Protein AF-A0AAI8MPX2-F1 (afdb_monomer_lite)

Structure (mmCIF, N/CA/C/O backbone):
data_AF-A0AAI8MPX2-F1
#
_entry.id   AF-A0AAI8MPX2-F1
#
loop_
_atom_site.group_PDB
_atom_site.id
_atom_site.type_symbol
_atom_site.label_atom_id
_atom_site.label_alt_id
_atom_site.label_comp_id
_atom_site.label_asym_id
_atom_site.label_entity_id
_atom_site.label_seq_id
_atom_site.pdbx_PDB_ins_code
_atom_site.Cartn_x
_atom_site.Cartn_y
_atom_site.Cartn_z
_atom_site.occupancy
_atom_site.B_iso_or_equiv
_atom_site.auth_seq_id
_atom_site.auth_comp_id
_atom_site.auth_asym_id
_atom_site.auth_atom_id
_atom_site.pdbx_PDB_model_num
ATOM 1 N N . MET A 1 1 ? 7.182 -2.420 -3.549 1.00 69.94 1 MET A N 1
ATOM 2 C CA . MET A 1 1 ? 6.689 -3.092 -4.775 1.00 69.94 1 MET A CA 1
ATOM 3 C C . MET A 1 1 ? 6.356 -2.113 -5.893 1.00 69.94 1 MET A C 1
ATOM 5 O O . MET A 1 1 ? 6.869 -2.307 -6.985 1.00 69.94 1 MET A O 1
ATOM 9 N N . LEU A 1 2 ? 5.605 -1.031 -5.641 1.00 79.00 2 LEU A N 1
ATOM 10 C CA . LEU A 1 2 ? 5.268 -0.048 -6.686 1.00 79.00 2 LEU A CA 1
ATOM 11 C C . LEU A 1 2 ? 6.482 0.535 -7.432 1.00 79.00 2 LEU A C 1
ATOM 13 O O . LEU A 1 2 ? 6.449 0.620 -8.653 1.00 79.00 2 LEU A O 1
ATOM 17 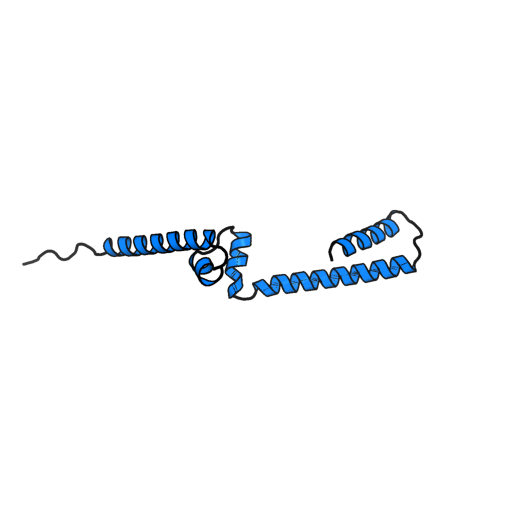N N . LEU A 1 3 ? 7.564 0.888 -6.730 1.00 84.56 3 LEU A N 1
ATOM 18 C CA . LEU A 1 3 ? 8.739 1.508 -7.359 1.00 84.56 3 LEU A CA 1
ATOM 19 C C . LEU A 1 3 ? 9.382 0.619 -8.442 1.00 84.56 3 LEU A C 1
ATOM 21 O O . LEU A 1 3 ? 9.766 1.110 -9.498 1.00 84.56 3 LEU A O 1
ATOM 25 N N . LEU A 1 4 ? 9.429 -0.697 -8.212 1.00 80.62 4 LEU A N 1
ATOM 26 C CA . LEU A 1 4 ? 9.955 -1.669 -9.174 1.00 80.62 4 LEU A CA 1
ATOM 27 C C . LEU A 1 4 ? 9.090 -1.723 -10.442 1.00 80.62 4 LEU A C 1
ATOM 29 O O . LEU A 1 4 ? 9.630 -1.754 -11.547 1.00 80.62 4 LEU A O 1
ATOM 33 N N . LEU A 1 5 ? 7.761 -1.671 -10.303 1.00 83.44 5 LEU A N 1
ATOM 34 C CA . LEU A 1 5 ? 6.838 -1.626 -11.442 1.00 83.44 5 LEU A CA 1
ATOM 35 C C . LEU A 1 5 ? 6.944 -0.334 -12.240 1.00 83.44 5 LEU A C 1
ATOM 37 O O . LEU A 1 5 ? 6.911 -0.381 -13.466 1.00 83.44 5 LEU A O 1
ATOM 41 N N . ILE A 1 6 ? 7.101 0.801 -11.560 1.00 85.56 6 ILE A N 1
ATOM 42 C CA . ILE A 1 6 ? 7.255 2.100 -12.217 1.00 85.56 6 ILE A CA 1
ATOM 43 C C . ILE A 1 6 ? 8.535 2.100 -13.060 1.00 85.56 6 ILE A C 1
ATOM 45 O O . ILE A 1 6 ? 8.485 2.421 -14.242 1.00 85.56 6 ILE A O 1
ATOM 49 N N . ILE A 1 7 ? 9.662 1.653 -12.498 1.00 85.00 7 ILE A N 1
ATOM 50 C CA . ILE A 1 7 ? 10.950 1.627 -13.208 1.00 85.00 7 ILE A CA 1
ATOM 51 C C . ILE A 1 7 ? 10.920 0.640 -14.385 1.00 85.00 7 ILE A C 1
ATOM 53 O O . ILE A 1 7 ? 11.265 1.004 -15.507 1.00 85.00 7 ILE A O 1
ATOM 57 N N . THR A 1 8 ? 10.471 -0.599 -14.167 1.00 83.94 8 THR A N 1
ATOM 58 C CA . THR A 1 8 ? 10.388 -1.611 -15.241 1.00 83.94 8 THR A CA 1
ATOM 59 C C . THR A 1 8 ? 9.366 -1.239 -16.320 1.00 83.94 8 THR A C 1
ATOM 61 O O . THR A 1 8 ? 9.609 -1.467 -17.506 1.00 83.94 8 THR A O 1
ATOM 64 N N . GLY A 1 9 ? 8.258 -0.600 -15.934 1.00 81.38 9 GLY A N 1
ATOM 65 C CA . GLY A 1 9 ? 7.244 -0.077 -16.847 1.00 81.38 9 GLY A CA 1
ATOM 66 C C . GLY A 1 9 ? 7.785 1.051 -17.722 1.00 81.38 9 GLY A C 1
ATOM 67 O O . GLY A 1 9 ? 7.613 1.004 -18.938 1.00 81.38 9 GLY A O 1
ATOM 68 N N . LEU A 1 10 ? 8.520 2.000 -17.133 1.00 83.44 10 LEU A N 1
ATOM 69 C CA . LEU A 1 10 ? 9.193 3.077 -17.868 1.00 83.44 10 LEU A CA 1
ATOM 70 C C . LEU A 1 10 ? 10.245 2.534 -18.843 1.00 83.44 10 LEU A C 1
ATOM 72 O O . LEU A 1 10 ? 10.295 2.961 -19.991 1.00 83.44 10 LEU A O 1
ATOM 76 N N . ILE A 1 11 ? 11.047 1.543 -18.443 1.00 80.38 11 ILE A N 1
ATOM 77 C CA . ILE A 1 11 ? 12.014 0.894 -19.349 1.00 80.38 11 ILE A CA 1
ATOM 78 C C . ILE A 1 11 ? 11.295 0.261 -20.554 1.00 80.38 11 ILE A C 1
ATOM 80 O O . ILE A 1 11 ? 11.777 0.337 -21.687 1.00 8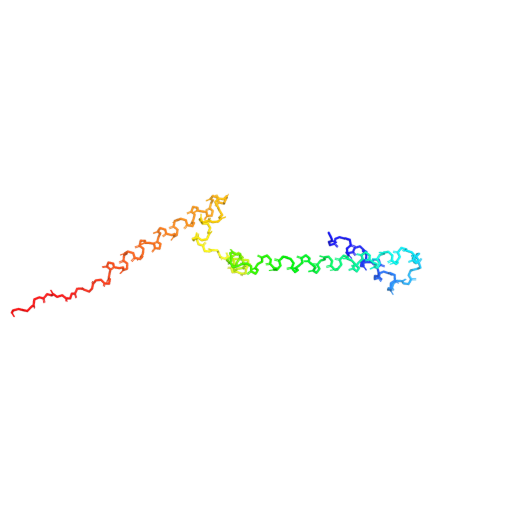0.38 11 ILE A O 1
ATOM 84 N N . LYS A 1 12 ? 10.121 -0.343 -20.331 1.00 77.00 12 LYS A N 1
ATOM 85 C CA . LYS A 1 12 ? 9.330 -1.000 -21.378 1.00 77.00 12 LYS A CA 1
ATOM 86 C C . LYS A 1 12 ? 8.708 0.007 -22.351 1.00 77.00 12 LYS A C 1
ATOM 88 O O . LYS A 1 12 ? 8.751 -0.235 -23.558 1.00 77.00 12 LYS A O 1
ATOM 93 N N . THR A 1 13 ? 8.179 1.128 -21.854 1.00 80.31 13 THR A N 1
ATOM 94 C CA . THR A 1 13 ? 7.613 2.195 -22.697 1.00 80.31 13 THR A CA 1
ATOM 95 C C . THR A 1 13 ? 8.697 2.947 -23.461 1.00 80.31 13 THR A C 1
ATOM 97 O O . THR A 1 13 ? 8.530 3.181 -24.652 1.00 80.31 13 THR A O 1
ATOM 100 N N . LEU A 1 14 ? 9.842 3.240 -22.836 1.00 78.88 14 LEU A N 1
ATOM 101 C CA . LEU A 1 14 ? 10.972 3.900 -23.495 1.00 78.88 14 LEU A CA 1
ATOM 102 C C . LEU A 1 14 ? 11.547 3.051 -24.636 1.00 78.88 14 LEU A C 1
ATOM 104 O O . LEU A 1 14 ? 11.774 3.582 -25.718 1.00 78.88 14 LEU A O 1
ATOM 108 N N . LYS A 1 15 ? 11.713 1.730 -24.462 1.00 70.25 15 LYS A N 1
ATOM 109 C CA . LYS A 1 15 ? 12.156 0.858 -25.569 1.00 70.25 15 LYS A CA 1
ATOM 110 C C . LYS A 1 15 ? 11.129 0.821 -26.708 1.00 70.25 15 LYS A C 1
ATOM 112 O O . LYS A 1 15 ? 11.506 0.884 -27.873 1.00 70.25 15 LYS A O 1
ATOM 117 N N . ASN A 1 16 ? 9.841 0.712 -26.372 1.00 72.44 16 ASN A N 1
ATOM 118 C CA . ASN A 1 16 ? 8.765 0.580 -27.357 1.00 72.44 16 ASN A CA 1
ATOM 119 C C . ASN A 1 16 ? 8.506 1.879 -28.143 1.00 72.44 16 ASN A C 1
ATOM 121 O O . ASN A 1 16 ? 8.200 1.805 -29.328 1.00 72.44 16 ASN A O 1
ATOM 125 N N . LEU A 1 17 ? 8.666 3.043 -27.505 1.00 70.50 17 LEU A N 1
ATOM 126 C CA . LEU A 1 17 ? 8.343 4.347 -28.088 1.00 70.50 17 LEU A CA 1
ATOM 127 C C . LEU A 1 17 ? 9.568 5.083 -28.661 1.00 70.50 17 LEU A C 1
ATOM 129 O O . LEU A 1 17 ? 9.438 5.774 -29.664 1.00 70.50 17 LEU A O 1
ATOM 133 N N . ALA A 1 18 ? 10.753 4.936 -28.053 1.00 66.69 18 ALA A N 1
ATOM 134 C CA . ALA A 1 18 ? 11.971 5.642 -28.470 1.00 66.69 18 ALA A CA 1
ATOM 135 C C . ALA A 1 18 ? 12.878 4.825 -29.411 1.00 66.69 18 ALA A C 1
ATOM 137 O O . ALA A 1 18 ? 13.917 5.324 -29.834 1.00 66.69 18 ALA A O 1
ATOM 138 N N . GLY A 1 19 ? 12.532 3.567 -29.720 1.00 65.12 19 GLY A N 1
ATOM 139 C CA . GLY A 1 19 ? 13.305 2.720 -30.642 1.00 65.12 19 GLY A CA 1
ATOM 140 C C . GLY A 1 19 ? 14.735 2.405 -30.174 1.00 65.12 19 GLY A C 1
ATOM 141 O O . GLY A 1 19 ? 15.580 2.007 -30.974 1.00 65.12 19 GLY A O 1
ATOM 142 N N . TRP A 1 20 ? 15.029 2.595 -28.883 1.00 67.62 20 TRP A N 1
ATOM 143 C CA . TRP A 1 20 ? 16.369 2.412 -28.326 1.00 67.62 20 TRP A CA 1
ATOM 144 C C . TRP A 1 20 ? 16.736 0.920 -28.287 1.00 67.62 20 TRP A C 1
ATOM 146 O O . TRP A 1 20 ? 16.026 0.110 -27.687 1.00 67.62 20 TRP A O 1
ATOM 156 N N . ASN A 1 21 ? 17.871 0.545 -28.886 1.00 68.44 21 ASN A N 1
ATOM 157 C CA . ASN A 1 21 ? 18.422 -0.813 -28.819 1.00 68.44 21 ASN A CA 1
ATOM 158 C C . ASN A 1 21 ? 19.025 -1.097 -27.430 1.00 68.44 21 ASN A C 1
ATOM 160 O O . ASN A 1 21 ? 20.235 -1.038 -27.225 1.00 68.44 21 ASN A O 1
ATOM 164 N N . ILE A 1 22 ? 18.165 -1.362 -26.446 1.00 69.12 22 ILE A N 1
ATOM 165 C CA . ILE A 1 22 ? 18.574 -1.916 -25.149 1.00 69.12 22 ILE A CA 1
ATOM 166 C C . ILE A 1 22 ? 18.815 -3.420 -25.310 1.00 69.12 22 ILE A C 1
ATOM 168 O O . ILE A 1 22 ? 18.006 -4.096 -25.947 1.00 69.12 22 ILE A O 1
ATOM 172 N N . SER A 1 23 ? 19.889 -3.928 -24.689 1.00 76.75 23 SER A N 1
ATOM 173 C CA . SER A 1 23 ? 20.231 -5.357 -24.626 1.00 76.75 23 SER A CA 1
ATOM 174 C C . SER A 1 23 ? 19.004 -6.224 -24.316 1.00 76.75 23 SER A C 1
ATOM 176 O O . SER A 1 23 ? 18.301 -5.996 -23.323 1.00 76.75 23 SER A O 1
ATOM 178 N N . ASP A 1 24 ? 18.760 -7.232 -25.156 1.00 77.81 24 ASP A N 1
ATOM 179 C CA . ASP A 1 24 ? 17.575 -8.091 -25.070 1.00 77.81 24 ASP A CA 1
ATOM 180 C C . ASP A 1 24 ? 17.446 -8.793 -23.715 1.00 77.81 24 ASP A C 1
ATOM 182 O O . ASP A 1 24 ? 16.338 -8.931 -23.191 1.00 77.81 24 ASP A O 1
ATOM 186 N N . SER A 1 25 ? 18.572 -9.130 -23.083 1.00 80.88 25 SER A N 1
ATOM 187 C CA . SER A 1 25 ? 18.604 -9.742 -21.753 1.00 80.8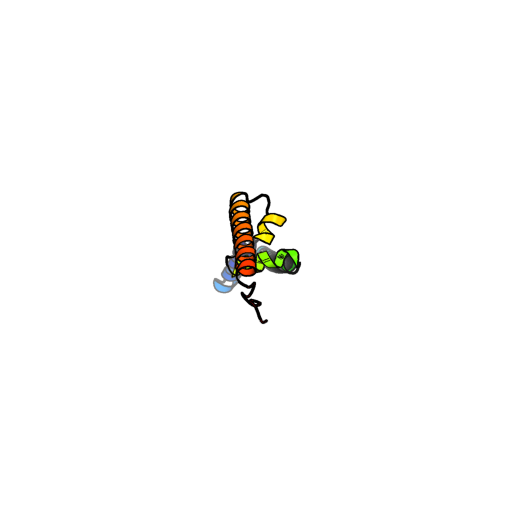8 25 SER A CA 1
ATOM 188 C C . SER A 1 25 ? 18.023 -8.829 -20.668 1.00 80.88 25 SER A C 1
ATOM 190 O O . SER A 1 25 ? 17.236 -9.284 -19.837 1.00 80.88 25 SER A O 1
ATOM 192 N N . MET A 1 26 ? 18.353 -7.531 -20.677 1.00 76.69 26 MET A N 1
ATOM 193 C CA . MET A 1 26 ? 17.807 -6.579 -19.695 1.00 76.69 26 MET A CA 1
ATOM 194 C C . MET A 1 26 ? 16.311 -6.346 -19.911 1.00 76.69 26 MET A C 1
ATOM 196 O O . MET A 1 26 ? 15.555 -6.225 -18.946 1.00 76.69 26 MET A O 1
ATOM 200 N N . TYR A 1 27 ? 15.869 -6.315 -21.168 1.00 80.25 27 TYR A N 1
ATOM 201 C CA . TYR A 1 27 ? 14.454 -6.165 -21.495 1.00 80.25 27 TYR A CA 1
ATOM 202 C C . TYR A 1 27 ? 13.630 -7.372 -21.034 1.00 80.25 27 TYR A C 1
ATOM 204 O O . TYR A 1 27 ? 12.563 -7.197 -20.444 1.00 80.25 27 TYR A O 1
ATOM 212 N N . LEU A 1 28 ? 14.137 -8.587 -21.256 1.00 83.69 28 LEU A N 1
ATOM 213 C CA . LEU A 1 28 ? 13.456 -9.823 -20.883 1.00 83.69 28 LEU A CA 1
ATOM 214 C C . LEU A 1 28 ? 13.296 -9.935 -19.359 1.00 83.69 28 LEU A C 1
ATOM 216 O O . LEU A 1 28 ? 12.194 -10.201 -18.878 1.00 83.69 28 LEU A O 1
ATOM 220 N N . TRP A 1 29 ? 14.347 -9.621 -18.595 1.00 83.75 29 TRP A N 1
ATOM 221 C CA . TRP A 1 29 ? 14.273 -9.550 -17.132 1.00 83.75 29 TRP A CA 1
ATOM 222 C C . TRP A 1 29 ? 13.348 -8.438 -16.635 1.00 83.75 29 TRP A C 1
ATOM 224 O O . TRP A 1 29 ? 12.547 -8.679 -15.733 1.00 83.75 29 TRP A O 1
ATOM 234 N N . SER A 1 30 ? 13.401 -7.249 -17.241 1.00 83.00 30 SER A N 1
ATOM 235 C CA . SER A 1 30 ? 12.491 -6.145 -16.910 1.00 83.00 30 SER A CA 1
ATOM 236 C C . SER A 1 30 ? 11.028 -6.544 -17.129 1.00 83.00 30 SER A C 1
ATOM 238 O O . SER A 1 30 ? 10.190 -6.321 -16.257 1.00 83.00 30 SER A O 1
ATOM 240 N N . ALA A 1 31 ? 10.721 -7.213 -18.244 1.00 84.56 31 ALA A N 1
ATOM 241 C CA . ALA A 1 31 ? 9.377 -7.695 -18.540 1.00 84.56 31 ALA A CA 1
ATOM 242 C C . ALA A 1 31 ? 8.899 -8.748 -17.528 1.00 84.56 31 ALA A C 1
ATOM 244 O O . ALA A 1 31 ? 7.757 -8.666 -17.076 1.00 84.56 31 ALA A O 1
ATOM 245 N N . GLN A 1 32 ? 9.757 -9.695 -17.132 1.00 88.81 32 GLN A N 1
ATOM 246 C CA . GLN A 1 32 ? 9.371 -10.698 -16.136 1.00 88.81 32 GLN A CA 1
ATOM 247 C C . GLN A 1 32 ? 9.214 -10.118 -14.737 1.00 88.81 32 GLN A C 1
ATOM 249 O O . GLN A 1 32 ? 8.233 -10.425 -14.063 1.00 88.81 32 GLN A O 1
ATOM 254 N N . LEU A 1 33 ? 10.111 -9.227 -14.318 1.00 88.75 33 LEU A N 1
ATOM 255 C CA . LEU A 1 33 ? 9.985 -8.526 -13.043 1.00 88.75 33 LEU A CA 1
ATOM 256 C C . LEU A 1 33 ? 8.739 -7.634 -13.006 1.00 88.75 33 LEU A C 1
ATOM 258 O O . LEU A 1 33 ? 8.078 -7.563 -11.971 1.00 88.75 33 LEU A O 1
ATOM 262 N N . HIS A 1 34 ? 8.378 -7.006 -14.126 1.00 86.25 34 HIS A N 1
ATOM 263 C CA . HIS A 1 34 ? 7.156 -6.216 -14.223 1.00 86.25 34 HIS A CA 1
ATOM 264 C C . HIS A 1 34 ? 5.898 -7.086 -14.119 1.00 86.25 34 HIS A C 1
ATOM 266 O O . HIS A 1 34 ? 4.998 -6.793 -13.336 1.00 86.25 34 HIS A O 1
ATOM 272 N N . ASN A 1 35 ? 5.841 -8.194 -14.861 1.00 89.25 35 ASN A N 1
ATOM 273 C CA . ASN A 1 35 ? 4.704 -9.115 -14.813 1.00 89.25 35 ASN A CA 1
ATOM 274 C C . ASN A 1 35 ? 4.552 -9.746 -13.420 1.00 89.25 35 ASN A C 1
ATOM 276 O O . ASN A 1 35 ? 3.447 -9.801 -12.878 1.00 89.25 35 ASN A O 1
ATOM 280 N N . LEU A 1 36 ? 5.669 -10.154 -12.809 1.00 92.31 36 LEU A N 1
ATOM 281 C CA . LEU A 1 36 ? 5.695 -10.675 -11.446 1.00 92.31 36 LEU A CA 1
ATOM 282 C C . LEU A 1 36 ? 5.251 -9.611 -10.437 1.00 92.31 36 LEU A C 1
ATOM 284 O O . LEU A 1 36 ? 4.428 -9.890 -9.569 1.00 92.31 36 LEU A O 1
ATOM 288 N N . GLY A 1 37 ? 5.747 -8.380 -10.569 1.00 88.81 37 GLY A N 1
ATOM 289 C CA . GLY A 1 37 ? 5.337 -7.264 -9.723 1.00 88.81 37 GLY A CA 1
ATOM 290 C C . GLY A 1 37 ? 3.836 -6.989 -9.819 1.00 88.81 37 GLY A C 1
ATOM 291 O O . GLY A 1 37 ? 3.193 -6.764 -8.795 1.00 88.81 37 GLY A O 1
ATOM 292 N N . MET A 1 38 ? 3.260 -7.065 -11.023 1.00 89.00 38 MET A N 1
ATOM 293 C CA . MET A 1 38 ? 1.829 -6.857 -11.235 1.00 89.00 38 MET A CA 1
ATOM 294 C C . MET A 1 38 ? 1.025 -7.968 -10.561 1.00 89.00 38 MET A C 1
ATOM 296 O O . MET A 1 38 ? 0.067 -7.689 -9.843 1.00 89.00 38 MET A O 1
ATOM 300 N N . PHE A 1 39 ? 1.461 -9.219 -10.709 1.00 93.38 39 PHE A N 1
ATOM 301 C CA . PHE A 1 39 ? 0.838 -10.361 -10.047 1.00 93.38 39 PHE A CA 1
ATOM 302 C C . PHE A 1 39 ? 0.866 -10.232 -8.516 1.00 93.38 39 PHE A C 1
ATOM 304 O O . PHE A 1 39 ? -0.160 -10.409 -7.860 1.00 93.38 39 PHE A O 1
ATOM 311 N N . LEU A 1 40 ? 2.005 -9.837 -7.941 1.00 92.25 40 LEU A N 1
ATOM 312 C CA . LEU A 1 40 ? 2.135 -9.609 -6.499 1.00 92.25 40 LEU A CA 1
ATOM 313 C C . LEU A 1 40 ? 1.257 -8.453 -6.004 1.00 92.25 40 LEU A C 1
ATOM 315 O O . LEU A 1 40 ? 0.703 -8.546 -4.911 1.00 92.25 40 LEU A O 1
ATOM 319 N N . ILE A 1 41 ? 1.093 -7.382 -6.790 1.00 91.44 41 ILE A N 1
ATOM 320 C CA . ILE A 1 41 ? 0.153 -6.306 -6.449 1.00 91.44 41 ILE A CA 1
ATOM 321 C C . ILE A 1 41 ? -1.285 -6.812 -6.468 1.00 91.44 41 ILE A C 1
ATOM 323 O O . ILE A 1 41 ? -2.023 -6.518 -5.533 1.00 91.44 41 ILE A O 1
ATOM 327 N N . ILE A 1 42 ? -1.682 -7.588 -7.478 1.00 93.19 42 ILE A N 1
ATOM 328 C CA . ILE A 1 42 ? -3.029 -8.171 -7.536 1.00 93.19 42 ILE A CA 1
ATOM 329 C C . ILE A 1 42 ? -3.275 -9.035 -6.297 1.00 93.19 42 ILE A C 1
ATOM 331 O O . ILE A 1 42 ? -4.280 -8.844 -5.618 1.00 93.19 42 ILE A O 1
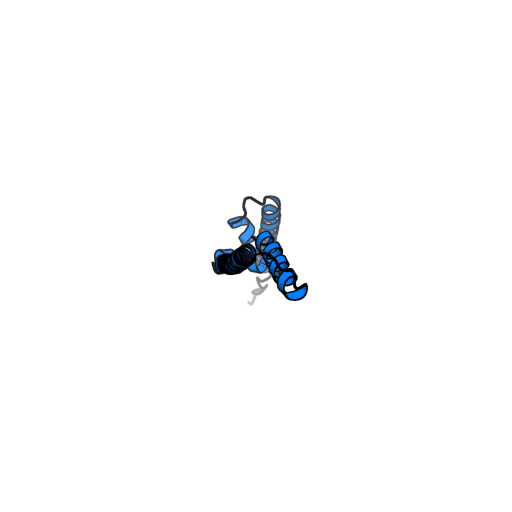ATOM 335 N N . LEU A 1 43 ? -2.337 -9.919 -5.947 1.00 93.75 43 LEU A N 1
ATOM 336 C CA . LEU A 1 43 ? -2.433 -10.728 -4.731 1.00 93.75 43 LEU A CA 1
ATOM 337 C C . LEU A 1 43 ? -2.489 -9.872 -3.461 1.00 93.75 43 LEU A C 1
ATOM 339 O O . LEU A 1 43 ? -3.281 -10.163 -2.569 1.00 93.75 43 LEU A O 1
ATOM 343 N N . GLY A 1 44 ? -1.692 -8.806 -3.383 1.00 91.00 44 GLY A N 1
ATOM 344 C CA . GLY A 1 44 ? -1.706 -7.870 -2.261 1.00 91.00 44 GLY A CA 1
ATOM 345 C C . GLY A 1 44 ? -3.041 -7.139 -2.119 1.00 91.00 44 GLY A C 1
ATOM 346 O O . GLY A 1 44 ? -3.559 -7.034 -1.011 1.00 91.00 44 GLY A O 1
ATOM 347 N N . ILE A 1 45 ? -3.634 -6.692 -3.230 1.00 91.00 45 ILE A N 1
ATOM 348 C CA . ILE A 1 45 ? -4.959 -6.060 -3.254 1.00 91.00 45 ILE A CA 1
ATOM 349 C C . ILE A 1 45 ? -6.031 -7.076 -2.861 1.00 91.00 45 ILE A C 1
ATOM 351 O O . ILE A 1 45 ? -6.868 -6.765 -2.021 1.00 91.00 45 ILE A O 1
ATOM 355 N N . ILE A 1 46 ? -5.992 -8.297 -3.402 1.00 93.19 46 ILE A N 1
ATOM 356 C CA . ILE A 1 46 ? -6.925 -9.362 -3.014 1.00 93.19 46 ILE A CA 1
ATOM 357 C C . ILE A 1 46 ? -6.799 -9.643 -1.516 1.00 93.19 46 ILE A C 1
ATOM 359 O O . ILE A 1 46 ? -7.808 -9.636 -0.823 1.00 93.19 46 ILE A O 1
ATOM 363 N N . GLY A 1 47 ? -5.587 -9.826 -0.990 1.00 89.88 47 GLY A N 1
ATOM 364 C CA . GLY A 1 47 ? -5.354 -10.041 0.439 1.00 89.88 47 GLY A CA 1
ATOM 365 C C . GLY A 1 47 ? -5.859 -8.879 1.298 1.00 89.88 47 GLY A C 1
ATOM 366 O O . GLY A 1 47 ? -6.531 -9.099 2.305 1.00 89.88 47 GLY A O 1
ATOM 367 N N . HIS A 1 48 ? -5.608 -7.643 0.865 1.00 86.19 48 HIS A N 1
ATOM 368 C CA . HIS A 1 48 ? -6.110 -6.438 1.517 1.00 86.19 48 HIS A CA 1
ATOM 369 C C . HIS A 1 48 ? -7.645 -6.396 1.544 1.00 86.19 48 HIS A C 1
ATOM 371 O O . HIS A 1 48 ? -8.231 -6.185 2.601 1.00 86.19 48 HIS A O 1
ATOM 377 N N . LEU A 1 49 ? -8.309 -6.664 0.416 1.00 86.50 49 LEU A N 1
ATOM 378 C CA . LEU A 1 49 ? -9.771 -6.716 0.326 1.00 86.50 49 LEU A CA 1
ATOM 379 C C . LEU A 1 49 ? -10.356 -7.880 1.143 1.00 86.50 49 LEU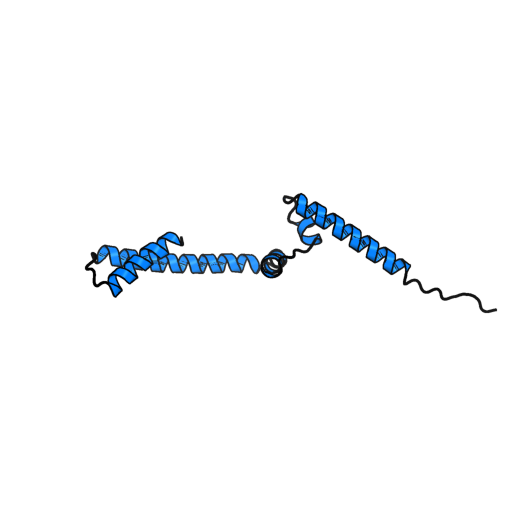 A C 1
ATOM 381 O O . LEU A 1 49 ? -11.352 -7.701 1.843 1.00 86.50 49 LEU A O 1
ATOM 385 N N . MET A 1 50 ? -9.714 -9.051 1.119 1.00 84.56 50 MET A N 1
ATOM 386 C CA . MET A 1 50 ? -10.107 -10.230 1.899 1.00 84.56 50 MET A CA 1
ATOM 387 C C . MET A 1 50 ? -10.033 -9.970 3.408 1.00 84.56 50 MET A C 1
ATOM 389 O O . MET A 1 50 ? -10.894 -10.447 4.147 1.00 84.56 50 MET A O 1
ATOM 393 N N . ALA A 1 51 ? -9.087 -9.152 3.879 1.00 79.56 51 ALA A N 1
ATOM 394 C CA . ALA A 1 51 ? -9.041 -8.732 5.280 1.00 79.56 51 ALA A CA 1
ATOM 395 C C . ALA A 1 51 ? -10.309 -7.962 5.712 1.00 79.56 51 ALA A C 1
ATOM 397 O O . ALA A 1 51 ? -10.716 -8.040 6.872 1.00 79.56 51 ALA A O 1
ATOM 398 N N . PHE A 1 52 ? -10.990 -7.277 4.785 1.00 71.56 52 PHE A N 1
ATOM 399 C CA . PHE A 1 52 ? -12.257 -6.585 5.050 1.00 71.56 52 PHE A CA 1
ATOM 400 C C . PHE A 1 52 ? -13.509 -7.458 4.903 1.00 71.56 52 PHE A C 1
ATOM 402 O O . PHE A 1 52 ? -14.579 -7.060 5.368 1.00 71.56 52 PHE A O 1
ATOM 409 N N . VAL A 1 53 ? -13.403 -8.653 4.309 1.00 72.81 53 VAL A N 1
ATOM 410 C CA . VAL A 1 53 ? -14.524 -9.610 4.226 1.00 72.81 53 VAL A CA 1
ATOM 411 C C . VAL A 1 53 ? -14.926 -10.103 5.622 1.00 72.81 53 VAL A C 1
ATOM 413 O O . VAL A 1 53 ? -16.106 -10.369 5.874 1.00 72.81 53 VAL A O 1
ATOM 416 N N . PHE A 1 54 ? -13.981 -10.153 6.565 1.00 72.38 54 PHE A N 1
ATOM 417 C CA . PHE A 1 54 ? -14.262 -10.503 7.954 1.00 72.38 54 PHE A CA 1
ATOM 418 C C . PHE A 1 54 ? -15.275 -9.536 8.582 1.00 72.38 54 PHE A C 1
ATOM 420 O O . PHE A 1 54 ? -15.067 -8.325 8.639 1.00 72.38 54 PHE A O 1
ATOM 427 N N . LYS A 1 55 ? -16.376 -10.092 9.115 1.00 60.53 55 LYS A N 1
ATOM 428 C CA . LYS A 1 55 ? -17.495 -9.347 9.729 1.00 60.53 55 LYS A CA 1
ATOM 429 C C . LYS A 1 55 ? -17.032 -8.343 10.796 1.00 60.53 55 LYS A C 1
ATOM 431 O O . LYS A 1 55 ? -17.620 -7.274 10.908 1.00 60.53 55 LYS A O 1
ATOM 436 N N . ALA A 1 56 ? -15.948 -8.655 11.510 1.00 63.22 56 ALA A N 1
ATOM 437 C CA . ALA A 1 56 ? -15.338 -7.789 12.520 1.00 63.22 56 ALA A CA 1
ATOM 438 C C . ALA A 1 56 ? -14.656 -6.523 11.956 1.00 63.22 56 ALA A C 1
ATOM 440 O O . ALA A 1 56 ? -14.495 -5.558 12.695 1.00 63.22 56 ALA A O 1
ATOM 441 N N . ASN A 1 57 ? -14.274 -6.504 10.673 1.00 63.38 57 ASN A N 1
ATOM 442 C CA . ASN A 1 57 ? -13.559 -5.398 10.017 1.00 63.38 57 ASN A CA 1
ATOM 443 C C . ASN A 1 57 ? -14.479 -4.510 9.148 1.00 63.38 57 ASN A C 1
ATOM 445 O O . ASN A 1 57 ? -14.058 -3.471 8.643 1.00 63.38 57 ASN A O 1
ATOM 449 N N . ARG A 1 58 ? -15.756 -4.888 8.982 1.00 65.31 58 ARG A N 1
ATOM 450 C CA . ARG A 1 58 ? -16.780 -4.100 8.269 1.00 65.31 58 ARG A CA 1
ATOM 451 C C . ARG A 1 58 ? -16.993 -2.675 8.807 1.00 65.31 58 ARG A C 1
ATOM 453 O O . ARG A 1 58 ? -17.141 -1.778 7.976 1.00 65.31 58 ARG A O 1
ATOM 460 N N . PRO A 1 59 ? -17.013 -2.412 10.130 1.00 66.62 59 PRO A N 1
ATOM 461 C CA . PRO A 1 59 ? -17.134 -1.040 10.630 1.00 66.62 59 PRO A CA 1
ATOM 462 C C . PRO A 1 59 ? -15.926 -0.159 10.274 1.00 66.62 59 PRO A C 1
ATOM 464 O O . PRO A 1 59 ? -16.121 1.026 10.025 1.00 66.62 59 PRO A O 1
ATOM 467 N N . LEU A 1 60 ? -14.717 -0.718 10.126 1.00 67.62 60 LEU A N 1
ATOM 468 C CA . LEU A 1 60 ? -13.551 0.017 9.611 1.00 67.62 60 LEU A CA 1
ATOM 469 C C . LEU A 1 60 ? -13.697 0.359 8.123 1.00 67.62 60 LEU A C 1
ATOM 471 O O . LEU A 1 60 ? -13.354 1.463 7.707 1.00 67.62 60 LEU A O 1
ATOM 475 N N . LEU A 1 61 ? -14.272 -0.547 7.326 1.00 67.12 61 LEU A N 1
ATOM 476 C CA . LEU A 1 61 ? -14.581 -0.261 5.923 1.00 67.12 61 LEU A CA 1
ATOM 477 C C . LEU A 1 61 ? -15.617 0.869 5.814 1.00 67.12 61 LEU A C 1
ATOM 479 O O . LEU A 1 61 ? -15.426 1.823 5.064 1.00 67.12 61 LEU A O 1
ATOM 483 N N . ARG A 1 62 ? -16.682 0.815 6.625 1.00 65.62 62 ARG A N 1
ATOM 484 C CA . ARG A 1 62 ? -17.679 1.892 6.709 1.00 65.62 62 ARG A CA 1
ATOM 485 C C . ARG A 1 62 ? -17.055 3.204 7.187 1.00 65.62 62 ARG A C 1
ATOM 487 O O . ARG A 1 62 ? -17.435 4.248 6.675 1.00 65.62 62 ARG A O 1
ATOM 494 N N . ALA A 1 63 ? -16.078 3.166 8.085 1.00 67.19 63 ALA A N 1
ATOM 495 C CA . ALA A 1 63 ? -15.348 4.347 8.530 1.00 67.19 63 ALA A CA 1
ATOM 496 C C . ALA A 1 63 ? -14.46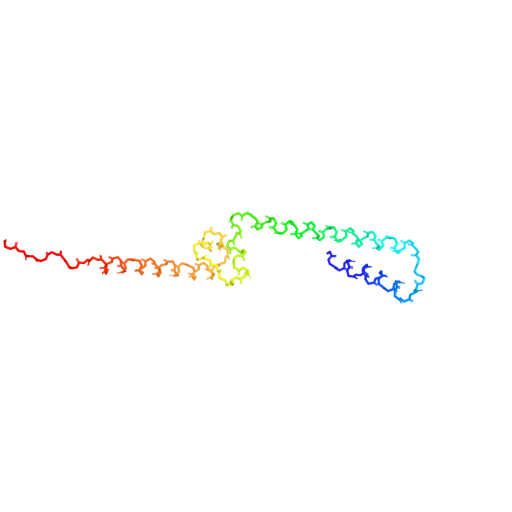5 4.967 7.443 1.00 67.19 63 ALA A C 1
ATOM 498 O O . ALA A 1 63 ? -14.428 6.186 7.326 1.00 67.19 63 ALA A O 1
ATOM 499 N N . MET A 1 64 ? -13.810 4.153 6.614 1.00 74.06 64 MET A N 1
ATOM 500 C CA . MET A 1 64 ? -12.967 4.644 5.523 1.00 74.06 64 MET A CA 1
ATOM 501 C C . MET A 1 64 ? -13.783 5.387 4.449 1.00 74.06 64 MET A C 1
ATOM 503 O O . MET A 1 64 ? -13.305 6.369 3.891 1.00 74.06 64 MET A O 1
ATOM 507 N N . PHE A 1 65 ? -15.031 4.966 4.203 1.00 71.44 65 PHE A N 1
ATOM 508 C CA . PHE A 1 65 ? -15.940 5.631 3.256 1.00 71.44 65 PHE A CA 1
ATOM 509 C C . PHE A 1 65 ? -16.809 6.729 3.886 1.00 71.44 65 PHE A C 1
ATOM 511 O O . PHE A 1 65 ? -17.080 7.742 3.251 1.00 71.44 65 PHE A O 1
ATOM 518 N N . SER A 1 66 ? -17.280 6.536 5.119 1.00 68.69 66 SER A N 1
ATOM 519 C CA . SER A 1 66 ? -18.212 7.456 5.786 1.00 68.69 66 SER A CA 1
ATOM 520 C C . SER A 1 66 ? -17.518 8.489 6.678 1.00 68.69 66 SER A C 1
ATOM 522 O O . SER A 1 66 ? -18.188 9.411 7.151 1.00 68.69 66 SER A O 1
ATOM 524 N N . GLY A 1 67 ? -16.236 8.301 6.999 1.00 65.69 67 GLY A N 1
ATOM 525 C CA . GLY A 1 67 ? -15.495 9.100 7.979 1.00 65.69 67 GLY A CA 1
ATOM 526 C C . GLY A 1 67 ? -16.001 8.974 9.422 1.00 65.69 67 GLY A C 1
ATOM 527 O O . GLY A 1 67 ? -15.545 9.712 10.289 1.00 65.69 67 GLY A O 1
ATOM 528 N N . LYS A 1 68 ? -16.967 8.084 9.697 1.00 62.94 68 LYS A N 1
ATOM 529 C CA . LYS A 1 68 ? -17.608 7.915 11.010 1.00 62.94 68 LYS A CA 1
ATOM 530 C C . LYS A 1 68 ? -17.494 6.461 11.474 1.00 62.94 68 LYS A C 1
ATOM 532 O O . LYS A 1 68 ? -17.840 5.550 10.723 1.00 62.94 68 LYS A O 1
ATOM 537 N N . VAL A 1 69 ? -17.033 6.265 12.709 1.00 67.94 69 VAL A N 1
ATOM 538 C CA . VAL A 1 69 ? -16.935 4.970 13.407 1.00 67.94 69 VAL A CA 1
ATOM 539 C C . VAL A 1 69 ? -17.967 4.942 14.537 1.00 67.94 69 VAL A C 1
ATOM 541 O O . VAL A 1 69 ? -18.233 5.969 15.155 1.00 67.94 69 VAL A O 1
ATOM 544 N N . ASP A 1 70 ? -18.549 3.772 14.795 1.00 70.25 70 ASP A N 1
ATOM 545 C CA . ASP A 1 70 ? -19.468 3.550 15.914 1.00 70.25 70 ASP A CA 1
ATOM 546 C C . ASP A 1 70 ? -18.742 3.586 17.275 1.00 70.25 70 ASP A C 1
ATOM 548 O O . ASP A 1 70 ? -17.682 2.978 17.435 1.00 70.25 70 ASP A O 1
ATOM 552 N N . SER A 1 71 ? -19.307 4.286 18.261 1.00 65.75 71 SER A N 1
ATOM 553 C CA . SER A 1 71 ? -18.686 4.476 19.578 1.00 65.75 71 SER A CA 1
ATOM 554 C C . SER A 1 71 ? -18.545 3.172 20.371 1.00 65.75 71 SER A C 1
ATOM 556 O O . SER A 1 71 ? -17.523 2.971 21.027 1.00 65.75 71 SER A O 1
ATOM 558 N N . HIS A 1 72 ? -19.496 2.241 20.262 1.00 63.59 72 HIS A N 1
ATOM 559 C CA . HIS A 1 72 ? -19.404 0.937 20.926 1.00 63.59 72 HIS A CA 1
ATOM 560 C C . HIS A 1 72 ? -18.251 0.100 20.346 1.00 63.59 72 HIS A C 1
ATOM 562 O O . HIS A 1 72 ? -17.527 -0.572 21.080 1.00 63.59 72 HIS A O 1
ATOM 568 N N . TYR A 1 73 ? -18.012 0.203 19.034 1.00 63.53 73 TYR A N 1
ATOM 569 C CA . TYR A 1 73 ? -16.910 -0.490 18.359 1.00 63.53 73 TYR A CA 1
ATOM 570 C C . TYR A 1 73 ? -15.516 0.023 18.773 1.00 63.53 73 TYR A C 1
ATOM 572 O O . TYR A 1 73 ? -14.578 -0.770 18.893 1.00 63.53 73 TYR A O 1
ATOM 580 N N . ILE A 1 74 ? -15.366 1.331 19.024 1.00 65.75 74 ILE A N 1
ATOM 581 C CA . ILE A 1 74 ? -14.088 1.926 19.468 1.00 65.75 74 ILE A CA 1
ATOM 582 C C . ILE A 1 74 ? -13.721 1.437 20.872 1.00 65.75 74 ILE A C 1
ATOM 584 O O . ILE A 1 74 ? -12.580 1.026 21.094 1.00 65.75 74 ILE A O 1
ATOM 588 N N . VAL A 1 75 ? -14.688 1.437 21.796 1.00 63.81 75 VAL A N 1
ATOM 589 C CA . VAL A 1 75 ? -14.475 1.055 23.204 1.00 63.81 75 VAL A CA 1
ATOM 590 C C . VAL A 1 75 ? -14.083 -0.422 23.340 1.00 63.81 75 VAL A C 1
ATOM 592 O O . VAL A 1 75 ? -13.258 -0.756 24.187 1.00 63.81 75 VAL A O 1
ATOM 595 N N . GLU A 1 76 ? -14.629 -1.300 22.495 1.00 65.56 76 GLU A N 1
ATOM 596 C CA . GLU A 1 76 ? -14.409 -2.749 22.584 1.00 65.56 76 GLU A CA 1
ATOM 597 C C . GLU A 1 76 ? -13.112 -3.222 21.899 1.00 65.56 76 GLU A C 1
ATOM 599 O O . GLU A 1 76 ? -12.487 -4.184 22.348 1.00 65.56 76 GLU A O 1
ATOM 604 N N . ARG A 1 77 ? -12.682 -2.571 20.805 1.00 59.97 77 ARG A N 1
ATOM 605 C CA . ARG A 1 77 ? -11.593 -3.085 19.942 1.00 59.97 77 ARG A CA 1
ATOM 606 C C . ARG A 1 77 ? -10.403 -2.151 19.743 1.00 59.97 77 ARG A C 1
ATOM 608 O O . ARG A 1 77 ? -9.364 -2.626 19.291 1.00 59.97 77 ARG A O 1
ATOM 615 N N . HIS A 1 78 ? -10.508 -0.870 20.090 1.00 60.94 78 HIS A N 1
ATOM 616 C CA . HIS A 1 78 ? -9.445 0.123 19.898 1.00 60.94 78 HIS A CA 1
ATOM 617 C C . HIS A 1 78 ? -9.050 0.813 21.216 1.00 60.94 78 HIS A C 1
ATOM 619 O O . HIS A 1 78 ? -8.943 2.033 21.292 1.00 60.94 78 HIS A O 1
ATOM 625 N N . SER A 1 79 ? -8.743 0.022 22.251 1.00 57.06 79 SER A N 1
ATOM 626 C CA . SER A 1 79 ? -8.297 0.515 23.569 1.00 57.06 79 SER A CA 1
ATOM 627 C C . SER A 1 79 ? -6.993 1.330 23.551 1.00 57.06 79 SER A C 1
ATOM 629 O O . SER A 1 79 ? -6.709 2.054 24.500 1.00 57.06 79 SER A O 1
ATOM 631 N N . LEU A 1 80 ? -6.201 1.234 22.476 1.00 61.59 80 LEU A N 1
ATOM 632 C CA . LEU A 1 80 ? -4.961 1.999 22.291 1.00 61.59 80 LEU A CA 1
ATOM 633 C C . LEU A 1 80 ? -5.196 3.454 21.851 1.00 61.59 80 LEU A C 1
ATOM 635 O O . LEU A 1 80 ? -4.288 4.271 21.977 1.00 61.59 80 LEU A O 1
ATOM 639 N N . TRP A 1 81 ? -6.389 3.799 21.353 1.00 68.19 81 TRP A N 1
ATOM 640 C CA . TRP A 1 81 ? -6.719 5.173 20.974 1.00 68.19 81 TRP A CA 1
ATOM 641 C C . TRP A 1 81 ? -7.492 5.872 22.099 1.00 68.19 81 TRP A C 1
ATOM 643 O O . TRP A 1 81 ? -8.717 5.938 22.083 1.00 68.19 81 TRP A O 1
ATOM 653 N N . GLN A 1 82 ? -6.750 6.383 23.085 1.00 61.00 82 GLN A N 1
ATOM 654 C CA . GLN A 1 82 ? -7.282 6.976 24.323 1.00 61.00 82 GLN A CA 1
ATOM 655 C C . GLN A 1 82 ? -8.315 8.092 24.060 1.00 61.00 82 GLN A C 1
ATOM 657 O O . GLN A 1 82 ? -9.437 8.005 24.550 1.00 61.00 82 GLN A O 1
ATOM 662 N N . GLU A 1 83 ? -7.988 9.068 23.203 1.00 68.19 83 GLU A N 1
ATOM 663 C CA . GLU A 1 83 ? -8.887 10.189 22.860 1.00 68.19 83 GLU A CA 1
ATOM 664 C C . GLU A 1 83 ? -10.185 9.730 22.173 1.00 68.19 83 GLU A C 1
ATOM 666 O O . GLU A 1 83 ? -11.272 10.232 22.459 1.00 68.19 83 GLU A O 1
ATOM 671 N N . GLY A 1 84 ? -10.096 8.743 21.274 1.00 64.56 84 GLY A N 1
ATOM 672 C CA . GLY A 1 84 ? -11.267 8.188 20.593 1.00 64.56 84 GLY A CA 1
ATOM 673 C C . GLY A 1 84 ? -12.174 7.398 21.537 1.00 64.56 84 GLY A C 1
ATOM 674 O O . GLY A 1 84 ? -13.395 7.419 21.382 1.00 64.56 84 GLY A O 1
ATOM 675 N N . VAL A 1 85 ? -11.589 6.718 22.527 1.00 66.81 85 VAL A N 1
ATOM 676 C CA . VAL A 1 85 ? -12.311 5.938 23.541 1.00 66.81 85 VAL A CA 1
ATOM 677 C C . VAL A 1 85 ? -13.044 6.844 24.534 1.00 66.81 85 VAL A C 1
ATOM 679 O O . VAL A 1 85 ? -14.157 6.506 24.935 1.00 66.81 85 VAL A O 1
ATOM 682 N N . GLU A 1 86 ? -12.459 7.980 24.912 1.00 67.69 86 GLU A N 1
ATOM 683 C CA . GLU A 1 86 ? -13.091 8.969 25.796 1.00 67.69 86 GLU A CA 1
ATOM 684 C C . GLU A 1 86 ? -14.329 9.592 25.132 1.00 67.69 86 GLU A C 1
ATOM 686 O O . GLU A 1 86 ? -15.440 9.438 25.639 1.00 67.69 86 GLU A O 1
ATOM 691 N N . MET A 1 87 ? -14.187 10.118 23.909 1.00 66.25 87 MET A N 1
ATOM 692 C CA . MET A 1 87 ? -15.322 10.649 23.137 1.00 66.25 87 MET A CA 1
ATOM 693 C C . MET A 1 87 ? -16.410 9.598 22.864 1.00 66.25 87 MET A C 1
ATOM 695 O O . MET A 1 87 ? -17.603 9.909 22.813 1.00 66.25 87 MET A O 1
ATOM 699 N N . ALA A 1 88 ? -16.010 8.340 22.657 1.00 68.12 88 ALA A N 1
ATOM 700 C CA . ALA A 1 88 ? -16.946 7.244 22.463 1.00 68.12 88 ALA A CA 1
ATOM 701 C C . ALA A 1 88 ? -17.728 6.914 23.744 1.00 68.12 88 ALA A C 1
ATOM 703 O O . ALA A 1 88 ? -18.934 6.675 23.658 1.00 68.12 88 ALA A O 1
ATOM 704 N N . ARG A 1 89 ? -17.082 6.932 24.919 1.00 68.19 89 ARG A N 1
ATOM 705 C CA . ARG A 1 89 ? -17.762 6.746 26.212 1.00 68.19 89 ARG A CA 1
ATOM 706 C C . ARG A 1 89 ? -18.770 7.852 26.485 1.00 68.19 89 ARG A C 1
ATOM 708 O O . ARG A 1 89 ? -19.895 7.525 26.855 1.00 68.19 89 ARG A O 1
ATOM 715 N N . ASP A 1 90 ? -18.405 9.106 26.243 1.00 70.56 90 ASP A N 1
ATOM 716 C CA . ASP A 1 90 ? -19.286 10.249 26.503 1.00 70.56 90 ASP A CA 1
ATOM 717 C C . ASP A 1 90 ? -20.555 10.179 25.652 1.00 70.56 90 ASP A C 1
ATOM 719 O O . ASP A 1 90 ? -21.665 10.304 26.169 1.00 70.56 90 ASP A O 1
ATOM 723 N N . LYS A 1 91 ? -20.422 9.830 24.365 1.00 69.56 91 LYS A N 1
ATOM 724 C CA . LYS A 1 91 ? -21.587 9.603 23.499 1.00 69.56 91 LYS A CA 1
ATOM 725 C C . LYS A 1 91 ? -22.433 8.403 23.916 1.00 69.56 91 LYS A C 1
ATOM 727 O O . LYS A 1 91 ? -23.652 8.441 23.761 1.00 69.56 91 LYS A O 1
ATOM 732 N N . VAL A 1 92 ? -21.832 7.318 24.406 1.00 71.00 92 VAL A N 1
ATOM 733 C CA . VAL A 1 92 ? -22.594 6.157 24.910 1.00 71.00 92 VAL A CA 1
ATOM 734 C C . VAL A 1 92 ? -23.351 6.514 26.195 1.00 71.00 92 VAL A C 1
ATOM 736 O O . VAL A 1 92 ? -24.479 6.049 26.381 1.00 71.00 92 VAL A O 1
ATOM 739 N N . ALA A 1 93 ? -22.769 7.352 27.057 1.00 70.94 93 ALA A N 1
ATOM 740 C CA . ALA A 1 93 ? -23.413 7.856 28.266 1.00 70.94 93 ALA A CA 1
ATOM 741 C C . ALA A 1 93 ? -24.583 8.800 27.939 1.00 70.94 93 ALA A C 1
ATOM 743 O O . ALA A 1 93 ? -25.674 8.613 28.475 1.00 70.94 93 ALA A O 1
ATOM 744 N N . GLU A 1 94 ? -24.397 9.734 27.003 1.00 70.88 94 GLU A N 1
ATOM 745 C CA . GLU A 1 94 ? -25.441 10.649 26.520 1.00 70.88 94 GLU A CA 1
ATOM 746 C C . GLU A 1 94 ? -26.643 9.885 25.938 1.00 70.88 94 GLU A C 1
ATOM 748 O O . GLU A 1 94 ? -27.771 10.078 26.386 1.00 70.88 94 GLU A O 1
ATOM 753 N N . ASN A 1 95 ? -26.406 8.920 25.037 1.00 68.31 95 ASN A N 1
ATOM 754 C CA . ASN A 1 95 ? -27.476 8.093 24.458 1.00 68.31 95 ASN A CA 1
ATOM 755 C C . ASN A 1 95 ? -28.247 7.274 25.515 1.00 68.31 95 ASN A C 1
ATOM 757 O O . ASN A 1 95 ? -29.454 7.066 25.383 1.00 68.31 95 ASN A O 1
ATOM 761 N N . ASN A 1 96 ? -27.577 6.803 26.574 1.00 68.25 96 ASN A N 1
ATOM 762 C CA . ASN A 1 96 ? -28.244 6.094 27.672 1.00 68.25 96 ASN A CA 1
ATOM 763 C C . ASN A 1 96 ? -29.131 7.019 28.520 1.00 68.25 96 ASN A C 1
ATOM 765 O O . ASN A 1 96 ? -30.184 6.591 28.998 1.00 68.25 96 ASN A O 1
ATOM 769 N N . ILE A 1 97 ? -28.725 8.275 28.714 1.00 69.25 97 ILE A N 1
ATOM 770 C CA . ILE A 1 97 ? -29.518 9.270 29.446 1.00 69.25 97 ILE A CA 1
ATOM 771 C C . ILE A 1 97 ? -30.729 9.710 28.618 1.00 69.25 97 ILE A C 1
ATOM 773 O O . ILE A 1 97 ? -31.836 9.767 29.157 1.00 69.25 97 ILE A O 1
ATOM 777 N N . ASP A 1 98 ? -30.564 9.919 27.314 1.00 65.38 98 ASP A N 1
ATOM 778 C CA . ASP A 1 98 ? -31.665 10.245 26.399 1.00 65.38 98 ASP A CA 1
ATOM 779 C C . ASP A 1 98 ? -32.692 9.105 26.316 1.00 65.38 98 ASP A C 1
ATOM 781 O O . ASP A 1 98 ? -33.902 9.339 26.387 1.00 65.38 98 ASP A O 1
ATOM 785 N N . SER A 1 99 ? -32.225 7.850 26.286 1.00 65.19 99 SER A N 1
ATOM 786 C CA . SER A 1 99 ? -33.089 6.665 26.373 1.00 65.19 99 SER A CA 1
ATOM 787 C C . SER A 1 99 ? -33.893 6.623 27.675 1.00 65.19 99 SER A C 1
ATOM 789 O O . SER A 1 99 ? -35.083 6.305 27.636 1.00 65.19 99 SER A O 1
ATOM 791 N N . LYS A 1 100 ? -33.275 6.929 28.823 1.00 63.50 100 LYS A N 1
ATOM 792 C CA . LYS A 1 100 ? -33.969 6.949 30.121 1.00 63.50 100 LYS A CA 1
ATOM 793 C C . LYS A 1 100 ? -34.958 8.107 30.239 1.00 63.50 100 LYS A C 1
ATOM 795 O O . LYS A 1 100 ? -36.035 7.929 30.798 1.00 63.50 100 LYS A O 1
ATOM 800 N N . THR A 1 101 ? -34.612 9.272 29.703 1.00 64.38 101 THR A N 1
ATOM 801 C CA . THR A 1 101 ? -35.457 10.475 29.741 1.00 64.38 101 THR A CA 1
ATOM 802 C C . THR A 1 101 ? -36.667 10.321 28.821 1.00 64.38 101 THR A C 1
ATOM 804 O O . THR A 1 101 ? -37.786 10.638 29.213 1.00 64.38 101 THR A O 1
ATOM 807 N N . THR A 1 102 ? -36.467 9.725 27.644 1.00 60.66 102 THR A N 1
ATOM 808 C CA . THR A 1 102 ? -37.546 9.362 26.717 1.00 60.66 102 THR A CA 1
ATOM 809 C C . THR A 1 102 ? -38.461 8.295 27.322 1.00 60.66 102 THR A C 1
ATOM 811 O O . THR A 1 102 ? -39.675 8.437 27.254 1.00 60.66 102 THR A O 1
ATOM 814 N N . ALA A 1 103 ? -37.921 7.275 28.001 1.00 58.44 103 ALA A N 1
ATOM 815 C CA . ALA A 1 103 ? -38.737 6.288 28.716 1.00 58.44 103 ALA A CA 1
ATOM 816 C C . ALA A 1 103 ? -39.574 6.910 29.853 1.00 58.44 103 ALA A C 1
ATOM 818 O O . ALA A 1 103 ? -40.717 6.514 30.046 1.00 58.44 103 ALA A O 1
ATOM 819 N N . CYS A 1 104 ? -39.044 7.922 30.548 1.00 55.00 104 CYS A N 1
ATOM 820 C CA . CYS A 1 104 ? -39.766 8.676 31.582 1.00 55.00 104 CYS A CA 1
ATOM 821 C C . CYS A 1 104 ? -40.865 9.595 31.000 1.00 55.00 104 CYS A C 1
ATOM 823 O O . CYS A 1 104 ? -41.816 9.946 31.689 1.00 55.00 104 CYS A O 1
ATOM 825 N N . HIS A 1 105 ? -40.761 9.980 29.722 1.00 51.00 105 HIS A N 1
ATOM 826 C CA . HIS A 1 105 ? -41.737 10.842 29.044 1.00 51.00 105 HIS A CA 1
ATOM 827 C C . HIS A 1 105 ? -42.862 10.066 28.327 1.00 51.00 105 HIS A C 1
ATOM 829 O O . HIS A 1 105 ? -43.879 10.659 27.975 1.00 51.00 105 HIS A O 1
ATOM 835 N N . ILE A 1 106 ? -42.708 8.748 28.129 1.00 52.59 106 ILE A N 1
ATOM 836 C CA . ILE A 1 106 ? -43.726 7.860 27.528 1.00 52.59 106 ILE A CA 1
ATOM 837 C C . ILE A 1 106 ? -44.437 7.011 28.605 1.00 52.59 106 ILE A C 1
ATOM 839 O O . ILE A 1 106 ? -45.040 5.989 28.293 1.00 52.59 106 ILE A O 1
ATOM 843 N N . GLU A 1 107 ? -44.417 7.414 29.878 1.00 54.25 107 GLU A N 1
ATOM 844 C CA . GLU A 1 107 ? -45.479 7.001 30.803 1.00 54.25 107 GLU A CA 1
ATOM 845 C C . GLU A 1 107 ? -46.673 7.947 30.583 1.00 54.25 107 GLU A C 1
ATOM 847 O O . GLU A 1 107 ? -46.592 9.127 30.937 1.00 54.25 107 GLU A O 1
ATOM 852 N N . PRO A 1 108 ? -47.772 7.502 29.939 1.00 48.28 108 PRO A N 1
ATOM 853 C CA . PRO A 1 108 ? -48.938 8.351 29.791 1.00 48.28 108 PRO A CA 1
ATOM 854 C C . PRO A 1 108 ? -49.558 8.598 31.169 1.00 48.28 108 PRO A C 1
ATOM 856 O O . PRO A 1 108 ? -49.949 7.673 31.878 1.00 48.28 108 PRO A O 1
ATOM 859 N N . LEU A 1 109 ? -49.710 9.879 31.507 1.00 53.12 109 LEU A N 1
ATOM 860 C CA . LEU A 1 109 ? -50.745 10.360 32.418 1.00 53.12 109 LEU A CA 1
ATOM 861 C C . LEU A 1 109 ? -52.088 9.757 31.980 1.00 53.12 109 LEU A C 1
ATOM 863 O O . LEU A 1 109 ? -52.640 10.173 30.961 1.00 53.12 109 LEU A O 1
ATOM 867 N N . GLY A 1 110 ? -52.602 8.760 32.703 1.00 45.91 110 GLY A N 1
ATOM 868 C CA . GLY A 1 110 ? -53.757 8.029 32.191 1.00 45.91 110 GLY A CA 1
ATOM 869 C C . GLY A 1 110 ? -54.414 6.997 33.096 1.00 45.91 110 GLY A C 1
ATOM 870 O O . GLY A 1 110 ? -54.844 5.988 32.566 1.00 45.91 110 GLY A O 1
ATOM 871 N N . GLU A 1 111 ? -54.567 7.248 34.401 1.00 41.62 111 GLU A N 1
ATOM 872 C CA . GLU A 1 111 ? -55.768 6.779 35.118 1.00 41.62 111 GLU A CA 1
ATOM 873 C C . GLU A 1 111 ? -56.025 7.632 36.374 1.00 41.62 111 GLU A C 1
ATOM 875 O O . GLU A 1 111 ? -55.685 7.284 37.502 1.00 41.62 111 GLU A O 1
ATOM 880 N N . VAL A 1 112 ? -56.613 8.814 36.167 1.00 51.69 112 VAL A N 1
ATOM 881 C CA . VAL A 1 112 ? -57.301 9.552 37.232 1.00 51.69 112 VAL A CA 1
ATOM 882 C C . VAL A 1 112 ? -58.781 9.197 37.154 1.00 51.69 112 VAL A C 1
ATOM 884 O O . VAL A 1 112 ? -59.447 9.548 36.187 1.00 51.69 112 VAL A O 1
ATOM 887 N N . SER A 1 113 ? -59.262 8.561 38.224 1.00 47.94 113 SER A N 1
ATOM 888 C CA . SER A 1 113 ? -60.611 8.674 38.791 1.00 47.94 113 SER A CA 1
ATOM 889 C C . SER A 1 113 ? -61.813 8.461 37.859 1.00 47.94 113 SER A C 1
ATOM 891 O O . SER A 1 113 ? -62.213 9.347 37.102 1.00 47.94 113 SER A O 1
ATOM 893 N N . LYS A 1 114 ? -62.527 7.355 38.083 1.00 36.78 114 LYS A N 1
ATOM 894 C CA . LYS A 1 114 ? -63.994 7.362 38.060 1.00 36.78 114 LYS A CA 1
ATOM 895 C C . LYS A 1 114 ? -64.540 6.474 39.183 1.00 36.78 114 LYS A C 1
ATOM 897 O O . LYS A 1 114 ? -64.289 5.277 39.190 1.00 36.78 114 LYS A O 1
ATOM 902 N N . VAL A 1 115 ? -65.192 7.168 40.121 1.00 42.03 115 VAL A N 1
ATOM 903 C CA . VAL A 1 115 ? -66.404 6.845 40.907 1.00 42.03 115 VAL A CA 1
ATOM 904 C C . VAL A 1 115 ? -66.897 5.402 40.859 1.00 42.03 115 VAL A C 1
ATOM 906 O O . VAL A 1 115 ? -67.219 4.938 39.744 1.00 42.03 115 VAL A O 1
#

Radius of gyration: 29.35 Å; chains: 1; bounding box: 87×22×72 Å

pLDDT: mean 71.54, std 12.53, range [36.78, 93.75]

Foldseek 3Di:
DVVLLVVLVVVQCCCVPVVDPDDPVVNVVSVVSNVVVVVVVVVVVVVVVVVCVPPLNVQVVVCVVVVDHQLVNCCPPVPVPPVSVVVSVVVVVVVVVVVVVVVVVPPDPDDDDDD

Sequence (115 aa):
MLLLLIITGLIKTLKNLAGWNISDSMYLWSAQLHNLGMFLIILGIIGHLMAFVFKANRPLLRAMFSGKVDSHYIVERHSLWQEGVEMARDKVAENNIDSKTTACHIEPLGEVSKV

Secondary structure (DSSP, 8-state):
-HHHHHHHHHHHHHHHHH-----HHHHHHHHHHHHHHHHHHHHHHHHHHHHHHSGGGHHHHHHHHHS---HHHHHHH-TT-HHHHHHHHHHHHHHHHHHHHHHHHSS--------

Organism: NCBI:txid537971

InterPro domains:
  IPR011577 Cytochrome b561, bacterial/Ni-hydrogenase [PF01292] (2-67)
  IPR016174 Di-haem cytochrome, transmembrane [SSF81342] (2-85)